Protein AF-A0AAW4EM92-F1 (afdb_monomer)

Foldseek 3Di:
DDDDDPLVPDDDD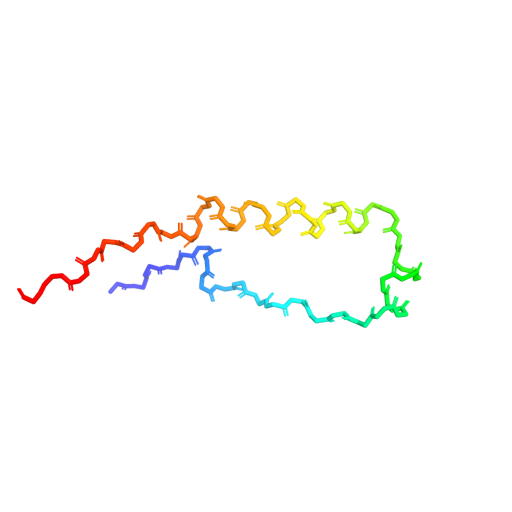DDDPVRVVPDDPVVVVVVVVVVVVSCVPPPDPPPPPDD

pLDDT: mean 84.01, std 14.97, range [53.28, 97.38]

Secondary structure (DSSP, 8-state):
-----TTTT--PPP--HHHHHHS-HHHHHHHHHHHHHHHHHH---------

Structure (mmCIF, N/CA/C/O backbone):
data_AF-A0AAW4EM92-F1
#
_entry.id   AF-A0AAW4EM92-F1
#
loop_
_atom_site.group_PDB
_atom_site.id
_atom_site.type_symbol
_atom_site.label_atom_id
_atom_site.label_alt_id
_atom_site.label_comp_id
_atom_site.label_asym_id
_atom_site.label_entity_id
_atom_site.label_seq_id
_atom_site.pdbx_PDB_ins_code
_atom_site.Cartn_x
_atom_site.Cartn_y
_atom_site.Cartn_z
_atom_site.occupancy
_atom_site.B_iso_or_equiv
_atom_site.auth_seq_id
_atom_site.auth_comp_id
_atom_site.auth_asym_id
_atom_site.auth_atom_id
_atom_site.pdbx_PDB_model_num
ATOM 1 N N . GLU A 1 1 ? -6.065 12.727 26.259 1.00 65.81 1 GLU A N 1
ATOM 2 C CA . GLU A 1 1 ? -5.128 11.617 26.010 1.00 65.81 1 GLU A CA 1
ATOM 3 C C . GLU A 1 1 ? -5.057 11.416 24.507 1.00 65.81 1 GLU A C 1
ATOM 5 O O . GLU A 1 1 ? -6.109 11.386 23.882 1.00 65.81 1 GLU A O 1
ATOM 10 N N . VAL A 1 2 ? -3.860 11.427 23.920 1.00 59.84 2 VAL A N 1
ATOM 11 C CA . VAL A 1 2 ? -3.683 11.144 22.489 1.00 59.84 2 VAL A CA 1
ATOM 12 C C . VAL A 1 2 ? -3.391 9.657 22.391 1.00 59.84 2 VAL A C 1
ATOM 14 O O . VAL A 1 2 ? -2.311 9.218 22.776 1.00 59.84 2 VAL A O 1
ATOM 17 N N . THR A 1 3 ? -4.370 8.876 21.950 1.00 63.34 3 THR A N 1
ATOM 18 C CA . THR A 1 3 ? -4.137 7.477 21.601 1.00 63.34 3 THR A CA 1
ATOM 19 C C . THR A 1 3 ? -3.681 7.461 20.153 1.00 63.34 3 THR A C 1
ATOM 21 O O . THR A 1 3 ? -4.497 7.621 19.252 1.00 63.34 3 THR A O 1
ATOM 24 N N . ASP A 1 4 ? -2.377 7.327 19.931 1.00 54.16 4 ASP A N 1
ATOM 25 C CA . ASP A 1 4 ? -1.843 7.094 18.593 1.00 54.16 4 ASP A CA 1
ATOM 26 C C . ASP A 1 4 ? -2.174 5.646 18.226 1.00 54.16 4 ASP A C 1
ATOM 28 O O . ASP A 1 4 ? -1.577 4.701 18.757 1.00 54.16 4 ASP A O 1
ATOM 32 N N . THR A 1 5 ? -3.221 5.446 17.424 1.00 70.62 5 THR A N 1
ATOM 33 C CA . THR A 1 5 ? -3.435 4.126 16.851 1.00 70.62 5 THR A CA 1
ATOM 34 C C . THR A 1 5 ? -2.611 4.034 15.593 1.00 70.62 5 THR A C 1
ATOM 36 O O . THR A 1 5 ? -2.669 4.900 14.718 1.00 70.62 5 THR A O 1
ATOM 39 N N . ALA A 1 6 ? -1.927 2.903 15.445 1.00 78.44 6 ALA A N 1
ATOM 40 C CA . ALA A 1 6 ? -1.182 2.605 14.242 1.00 78.44 6 ALA A CA 1
ATOM 41 C C . ALA A 1 6 ? -2.066 2.477 12.966 1.00 78.44 6 ALA A C 1
ATOM 43 O O . ALA A 1 6 ? -1.625 1.984 11.929 1.00 78.44 6 ALA A O 1
ATOM 44 N N . CYS A 1 7 ? -3.324 2.887 13.021 1.00 85.38 7 CYS A N 1
ATOM 45 C CA . CYS A 1 7 ? -4.247 2.950 11.909 1.00 85.38 7 CYS A CA 1
ATOM 46 C C . CYS A 1 7 ? -4.382 4.380 11.369 1.00 85.38 7 CYS A C 1
ATOM 48 O O . CYS A 1 7 ? -4.571 4.537 10.165 1.00 85.38 7 CYS A O 1
ATOM 50 N N . ASP A 1 8 ? -4.231 5.396 12.228 1.00 83.19 8 ASP A N 1
ATOM 51 C CA . ASP A 1 8 ? -4.488 6.810 11.909 1.00 83.19 8 ASP A CA 1
ATOM 52 C C . ASP A 1 8 ? -3.329 7.471 11.144 1.00 83.19 8 ASP A C 1
ATOM 54 O O . ASP A 1 8 ? -3.525 8.385 10.350 1.00 83.19 8 ASP A O 1
ATOM 58 N N . TRP A 1 9 ? -2.111 6.971 11.342 1.00 84.06 9 TRP A N 1
ATOM 59 C CA . TRP A 1 9 ? -0.889 7.381 10.638 1.00 84.06 9 TRP A CA 1
ATOM 60 C C . TRP A 1 9 ? -0.655 6.683 9.273 1.00 84.06 9 TRP A C 1
ATOM 62 O O . TRP A 1 9 ? 0.372 6.921 8.633 1.00 84.06 9 TRP A O 1
ATOM 72 N N . VAL A 1 10 ? -1.567 5.814 8.806 1.00 87.94 10 VAL A N 1
ATOM 73 C CA . VAL A 1 10 ? -1.420 5.088 7.524 1.00 87.94 10 VAL A CA 1
ATOM 74 C C . VAL A 1 10 ? -2.035 5.884 6.373 1.00 87.94 10 VAL A C 1
ATOM 76 O O . VAL A 1 10 ? -3.191 6.289 6.435 1.00 87.94 10 VAL A O 1
ATOM 79 N N . ASN A 1 11 ? -1.279 6.057 5.284 1.00 88.62 11 ASN A N 1
ATOM 80 C CA . ASN A 1 11 ? -1.730 6.748 4.073 1.00 88.62 11 ASN A CA 1
ATOM 81 C C . ASN A 1 11 ? -1.919 5.771 2.904 1.00 88.62 11 ASN A C 1
ATOM 83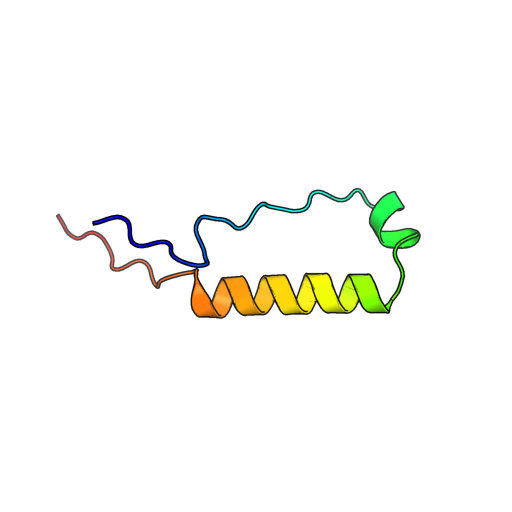 O O . ASN A 1 11 ? -1.129 4.843 2.727 1.00 88.62 11 ASN A O 1
ATOM 87 N N . ILE A 1 12 ? -2.947 6.006 2.080 1.00 89.44 12 ILE A N 1
ATOM 88 C CA . ILE A 1 12 ? -3.222 5.197 0.883 1.00 89.44 12 ILE A CA 1
ATOM 89 C C . ILE A 1 12 ? -2.118 5.419 -0.155 1.00 89.44 12 ILE A C 1
ATOM 91 O O . ILE A 1 12 ? -1.786 6.556 -0.493 1.00 89.44 12 ILE A O 1
ATOM 95 N N . ILE A 1 13 ? -1.591 4.319 -0.694 1.00 90.50 13 ILE A N 1
ATOM 96 C CA . ILE A 1 13 ? -0.656 4.332 -1.820 1.00 90.50 13 ILE A CA 1
ATOM 97 C C . ILE A 1 13 ? -1.473 4.288 -3.114 1.00 90.50 13 ILE A C 1
ATOM 99 O O . ILE A 1 13 ? -2.196 3.321 -3.356 1.00 90.50 13 ILE A O 1
ATOM 103 N N . TYR A 1 14 ? -1.347 5.320 -3.946 1.00 94.19 14 TYR A N 1
ATOM 104 C CA . TYR A 1 14 ? -1.959 5.364 -5.274 1.00 94.19 14 TYR A CA 1
ATOM 105 C C . TYR A 1 14 ? -0.939 4.939 -6.324 1.00 94.19 14 TYR A C 1
ATOM 107 O O . TYR A 1 14 ? 0.167 5.471 -6.360 1.00 94.19 14 TYR A O 1
ATOM 115 N N . LEU A 1 15 ? -1.319 3.983 -7.168 1.00 93.88 15 LEU A N 1
ATOM 116 C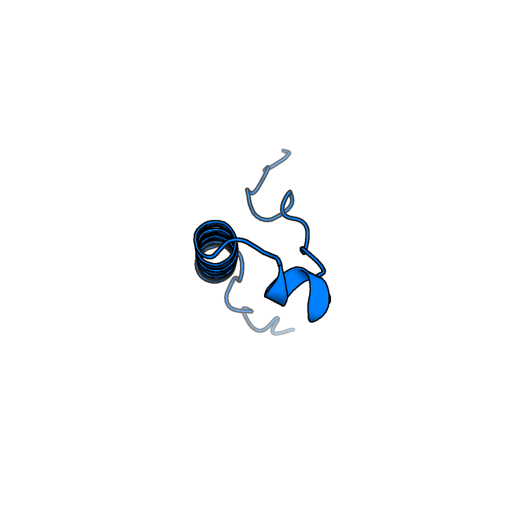 CA . LEU A 1 15 ? -0.490 3.451 -8.245 1.00 93.88 15 LEU A CA 1
ATOM 117 C C . LEU A 1 15 ? -1.305 3.429 -9.534 1.00 93.88 15 LEU A C 1
ATOM 119 O O . LEU A 1 15 ? -2.507 3.158 -9.507 1.00 93.88 15 LEU A O 1
ATOM 123 N N . THR A 1 16 ? -0.643 3.697 -10.650 1.00 96.94 16 THR A N 1
ATOM 124 C CA . THR A 1 16 ? -1.175 3.439 -11.989 1.00 96.94 16 THR A CA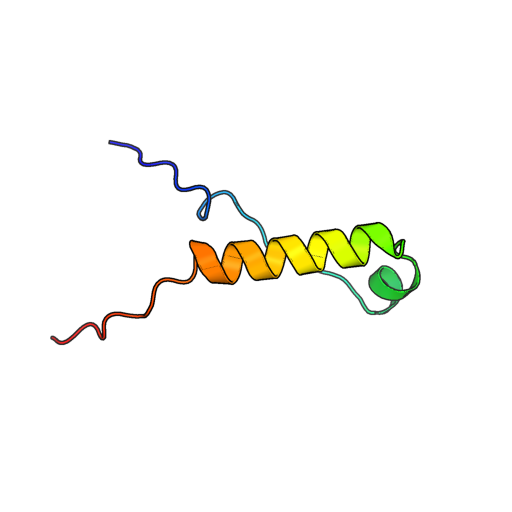 1
ATOM 125 C C . THR A 1 16 ? -0.811 2.027 -12.446 1.00 96.94 16 THR A C 1
ATOM 127 O O . THR A 1 16 ? 0.060 1.378 -11.860 1.00 96.94 16 THR A O 1
ATOM 130 N N . ASP A 1 17 ? -1.433 1.556 -13.528 1.00 96.62 17 ASP A N 1
ATOM 131 C CA . ASP A 1 17 ? -1.087 0.263 -14.132 1.00 96.62 17 ASP A CA 1
ATOM 132 C C . ASP A 1 17 ? 0.403 0.195 -14.506 1.00 96.62 17 ASP A C 1
ATOM 134 O O . ASP A 1 17 ? 1.066 -0.809 -14.251 1.00 96.62 17 ASP A O 1
ATOM 138 N N . HIS A 1 18 ? 0.966 1.300 -15.013 1.00 96.94 18 HIS A N 1
ATOM 139 C CA . HIS A 1 18 ? 2.387 1.372 -15.346 1.00 96.94 18 HIS A CA 1
ATOM 140 C C . HIS A 1 18 ? 3.286 1.231 -14.111 1.00 96.94 18 HIS A C 1
ATOM 142 O O . HIS A 1 18 ? 4.264 0.486 -14.161 1.00 96.94 18 HIS A O 1
ATOM 148 N N . ASP A 1 19 ? 2.943 1.893 -12.998 1.00 95.19 19 ASP A N 1
ATOM 149 C CA . ASP A 1 19 ? 3.694 1.768 -11.741 1.00 95.19 19 ASP A CA 1
ATOM 150 C C . ASP A 1 19 ? 3.674 0.320 -11.244 1.00 95.19 19 ASP A C 1
ATOM 152 O O . ASP A 1 19 ? 4.699 -0.214 -10.818 1.00 95.19 19 ASP A O 1
ATOM 156 N N . ILE A 1 20 ? 2.520 -0.351 -11.342 1.00 95.62 20 ILE A N 1
ATOM 157 C CA . ILE A 1 20 ? 2.400 -1.767 -10.994 1.00 95.62 20 ILE A CA 1
ATOM 158 C C . ILE A 1 20 ? 3.317 -2.593 -11.889 1.00 95.62 20 ILE A C 1
ATOM 160 O O . ILE A 1 20 ? 4.063 -3.408 -11.363 1.00 95.62 20 ILE A O 1
ATOM 164 N N . ASP A 1 21 ? 3.330 -2.404 -13.202 1.00 96.31 21 ASP A N 1
ATOM 165 C CA . ASP A 1 21 ? 4.145 -3.234 -14.093 1.00 96.31 21 ASP A CA 1
ATOM 166 C C . ASP A 1 21 ? 5.645 -3.138 -13.792 1.00 96.31 21 ASP A C 1
ATOM 168 O O . ASP A 1 21 ? 6.330 -4.166 -13.761 1.00 96.31 21 ASP A O 1
ATOM 172 N N . VAL A 1 22 ? 6.139 -1.938 -13.476 1.00 97.00 22 VAL A N 1
ATOM 173 C CA . VAL A 1 22 ? 7.566 -1.698 -13.201 1.00 97.00 22 VAL A CA 1
ATOM 174 C C . VAL A 1 22 ? 7.979 -1.964 -11.748 1.00 97.00 22 VAL A C 1
ATOM 176 O O . VAL A 1 22 ? 9.173 -2.054 -11.463 1.00 97.00 22 VAL A O 1
ATOM 179 N N . LEU A 1 23 ? 7.028 -2.125 -10.819 1.00 96.25 23 LEU A N 1
ATOM 180 C CA . LEU A 1 23 ? 7.319 -2.454 -9.421 1.00 96.25 23 LEU A CA 1
ATOM 181 C C . LEU A 1 23 ? 7.915 -3.861 -9.265 1.00 96.25 23 LEU A C 1
ATOM 183 O O . LEU A 1 23 ? 7.411 -4.849 -9.820 1.00 96.25 23 LEU A O 1
ATOM 187 N N . ASP A 1 24 ? 8.931 -3.966 -8.405 1.00 97.38 24 ASP A N 1
ATOM 188 C CA . ASP A 1 24 ? 9.542 -5.248 -8.068 1.00 97.38 24 ASP A CA 1
ATOM 189 C C 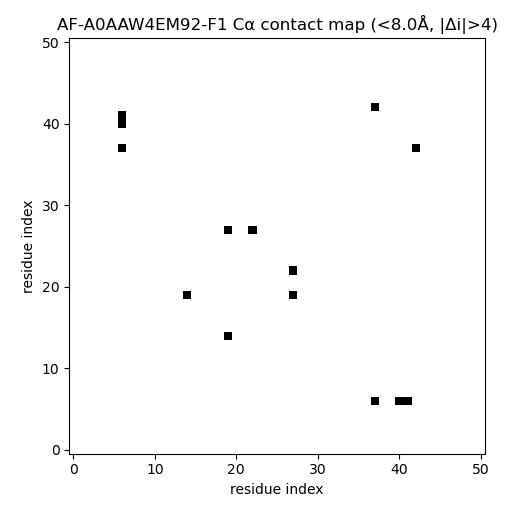. ASP A 1 24 ? 8.536 -6.204 -7.405 1.00 97.38 24 ASP A C 1
ATOM 191 O O . ASP A 1 24 ? 7.615 -5.822 -6.669 1.00 97.38 24 ASP A O 1
ATOM 195 N N . LYS A 1 25 ? 8.731 -7.500 -7.658 1.00 96.69 25 LYS A N 1
ATOM 196 C CA . LYS A 1 25 ? 7.846 -8.561 -7.175 1.00 96.69 25 LYS A CA 1
ATOM 197 C C . LYS A 1 25 ? 7.774 -8.596 -5.643 1.00 96.69 25 LYS A C 1
ATOM 199 O O . LYS A 1 25 ? 6.751 -9.034 -5.117 1.00 96.69 25 LYS A O 1
ATOM 204 N N . GLN A 1 26 ? 8.836 -8.215 -4.931 1.00 96.81 26 GLN A N 1
ATOM 205 C CA . GLN A 1 26 ? 8.861 -8.155 -3.472 1.00 96.81 26 GLN A CA 1
ATOM 206 C C . GLN A 1 26 ? 8.076 -6.952 -2.953 1.00 96.81 26 GLN A C 1
ATOM 208 O O . GLN A 1 26 ? 7.194 -7.140 -2.122 1.00 96.81 26 GLN A O 1
ATOM 213 N N . THR A 1 27 ? 8.269 -5.764 -3.526 1.00 96.44 27 THR A N 1
ATOM 214 C CA . THR A 1 27 ? 7.505 -4.566 -3.141 1.00 96.44 27 THR A CA 1
ATOM 215 C C . THR A 1 27 ? 6.001 -4.770 -3.318 1.00 96.44 27 THR A C 1
ATOM 217 O O . THR A 1 27 ? 5.220 -4.437 -2.430 1.00 96.44 27 THR A O 1
ATOM 220 N N . LYS A 1 28 ? 5.579 -5.421 -4.412 1.00 96.44 28 LYS A N 1
ATOM 221 C CA . LYS A 1 28 ? 4.174 -5.826 -4.613 1.00 96.44 28 LYS A CA 1
ATOM 222 C C . LYS A 1 28 ? 3.651 -6.711 -3.477 1.00 96.44 28 LYS A C 1
ATOM 224 O O . LYS A 1 28 ? 2.530 -6.517 -3.007 1.00 96.44 28 LYS A O 1
ATOM 229 N N . ARG A 1 29 ? 4.449 -7.692 -3.034 1.00 97.12 29 ARG A N 1
ATOM 230 C CA . ARG A 1 29 ? 4.087 -8.584 -1.918 1.00 97.12 29 ARG A CA 1
ATOM 231 C C . ARG A 1 29 ? 3.982 -7.821 -0.605 1.00 97.12 29 ARG A C 1
ATOM 233 O O . ARG A 1 29 ? 3.036 -8.063 0.139 1.00 97.12 29 ARG A O 1
ATOM 240 N N . ASP A 1 30 ? 4.907 -6.906 -0.352 1.00 96.31 30 ASP A N 1
ATOM 241 C CA . ASP A 1 30 ? 4.950 -6.139 0.890 1.00 96.31 30 ASP A CA 1
ATOM 242 C C . ASP A 1 30 ? 3.759 -5.175 0.981 1.00 96.31 30 ASP A C 1
ATOM 244 O O . ASP A 1 30 ? 3.081 -5.138 2.007 1.00 96.31 30 ASP A O 1
ATOM 248 N N . ILE A 1 31 ? 3.410 -4.492 -0.119 1.00 95.38 31 ILE A N 1
ATOM 249 C CA . ILE A 1 31 ? 2.202 -3.653 -0.210 1.00 95.38 31 ILE A CA 1
ATOM 250 C C . ILE A 1 31 ? 0.937 -4.485 0.036 1.00 95.38 31 ILE A C 1
ATOM 252 O O . ILE A 1 31 ? 0.030 -4.053 0.753 1.00 95.38 31 ILE A O 1
ATOM 256 N N . LEU A 1 32 ? 0.860 -5.691 -0.536 1.00 95.75 32 LEU A N 1
ATOM 257 C CA . LEU A 1 32 ? -0.284 -6.580 -0.339 1.00 95.75 32 LEU A CA 1
ATOM 258 C C . LEU A 1 32 ? -0.386 -7.068 1.114 1.00 95.75 32 LEU A C 1
ATOM 260 O O . LEU A 1 32 ? -1.481 -7.096 1.678 1.00 95.75 32 LEU A O 1
ATOM 264 N N . ALA A 1 33 ? 0.735 -7.459 1.721 1.00 96.38 33 ALA A N 1
ATOM 265 C CA . ALA A 1 33 ? 0.787 -7.895 3.113 1.00 96.38 33 ALA A CA 1
ATOM 266 C C . ALA A 1 33 ? 0.404 -6.755 4.067 1.00 96.38 33 ALA A C 1
ATOM 268 O O . ALA A 1 33 ? -0.413 -6.965 4.964 1.00 96.38 33 ALA A O 1
ATOM 269 N N . HIS A 1 34 ? 0.917 -5.547 3.821 1.00 93.12 34 HIS A N 1
ATOM 270 C CA . HIS A 1 34 ? 0.559 -4.347 4.569 1.00 93.12 34 HIS A CA 1
ATOM 271 C C . HIS A 1 34 ? -0.945 -4.050 4.486 1.00 93.12 34 HIS A C 1
ATOM 273 O O . HIS A 1 34 ? -1.585 -3.906 5.523 1.00 93.12 34 HIS A O 1
ATOM 279 N N . ASN A 1 35 ? -1.535 -4.045 3.283 1.00 92.62 35 ASN A N 1
ATOM 280 C CA . ASN A 1 35 ? -2.975 -3.812 3.103 1.00 92.62 35 ASN A CA 1
ATOM 281 C C . ASN A 1 35 ? -3.829 -4.821 3.878 1.00 92.62 35 ASN A C 1
ATOM 283 O O . ASN A 1 35 ? -4.781 -4.440 4.555 1.00 92.62 35 ASN A O 1
ATOM 287 N N . LYS A 1 36 ? -3.471 -6.109 3.822 1.00 93.25 36 LYS A N 1
ATOM 288 C CA . LYS A 1 36 ? -4.176 -7.159 4.572 1.00 93.25 36 LYS A CA 1
ATOM 289 C C . LYS A 1 36 ? -4.047 -6.970 6.080 1.00 93.25 36 LYS A C 1
ATOM 291 O O . LYS A 1 36 ? -5.032 -7.128 6.795 1.00 93.25 36 LYS A O 1
ATOM 296 N N . ALA A 1 37 ? -2.851 -6.637 6.565 1.00 91.62 37 ALA A N 1
ATOM 297 C CA . ALA A 1 37 ? -2.620 -6.385 7.981 1.00 91.62 37 ALA A CA 1
ATOM 298 C C . ALA A 1 37 ? -3.413 -5.164 8.460 1.00 91.62 37 ALA A C 1
ATOM 300 O O . ALA A 1 37 ? -4.077 -5.241 9.491 1.00 91.62 37 ALA A O 1
ATOM 301 N N . TRP A 1 38 ? -3.411 -4.069 7.702 1.00 90.69 38 TRP A N 1
ATOM 302 C CA . TRP A 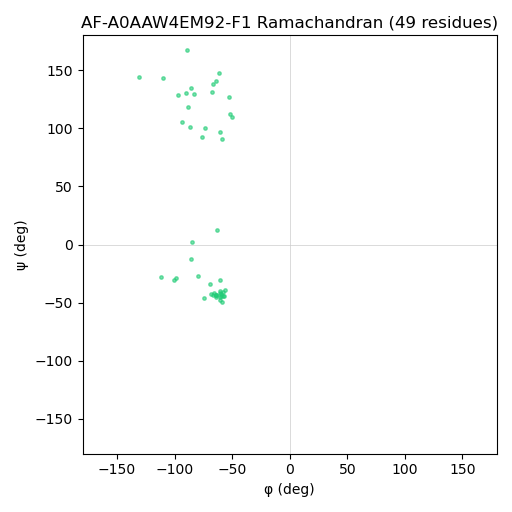1 38 ? -4.223 -2.899 8.019 1.00 90.69 38 TRP A CA 1
ATOM 303 C C . TRP A 1 38 ? -5.711 -3.253 8.029 1.00 90.69 38 TRP A C 1
ATOM 305 O O . TRP A 1 38 ? -6.406 -2.950 8.991 1.00 90.69 38 TRP A O 1
ATOM 315 N N . GLN A 1 39 ? -6.200 -3.997 7.037 1.00 89.00 39 GLN A N 1
ATOM 316 C CA . GLN A 1 39 ? -7.594 -4.433 7.014 1.00 89.00 39 GLN A CA 1
ATOM 317 C C . GLN A 1 39 ? -7.965 -5.281 8.243 1.00 89.00 39 GLN A C 1
ATOM 319 O O . GLN A 1 39 ? -8.996 -5.055 8.862 1.00 89.00 39 GLN A O 1
ATOM 324 N N . ALA A 1 40 ? -7.119 -6.231 8.640 1.00 89.94 40 ALA A N 1
ATOM 325 C CA . ALA A 1 40 ? -7.400 -7.096 9.783 1.00 89.94 40 ALA A CA 1
ATOM 326 C C . ALA A 1 40 ? -7.353 -6.362 11.136 1.00 89.94 40 ALA A C 1
ATOM 328 O O . ALA A 1 40 ? -8.102 -6.714 12.044 1.00 89.94 40 ALA A O 1
ATOM 329 N N . ASN A 1 41 ? -6.470 -5.369 11.284 1.00 86.75 41 ASN A N 1
ATOM 330 C CA . ASN A 1 41 ? -6.224 -4.704 12.568 1.00 86.75 41 ASN A CA 1
ATOM 331 C C . ASN A 1 41 ? -6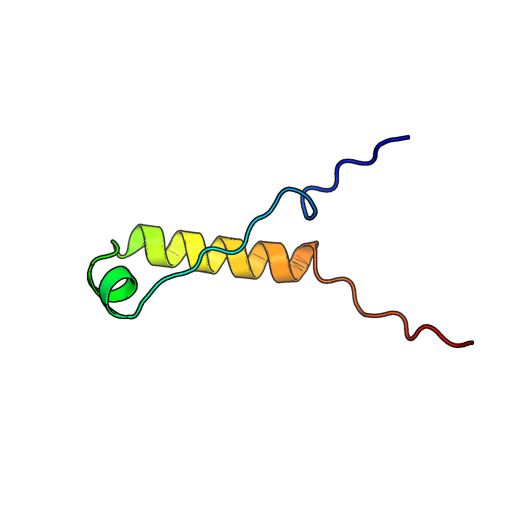.971 -3.369 12.724 1.00 86.75 41 ASN A C 1
ATOM 333 O O . ASN A 1 41 ? -7.289 -2.972 13.843 1.00 86.75 41 ASN A O 1
ATOM 337 N N . CYS A 1 42 ? -7.239 -2.672 11.618 1.00 87.12 42 CYS A N 1
ATOM 338 C CA . CYS A 1 42 ? -7.730 -1.293 11.612 1.00 87.12 42 CYS A CA 1
ATOM 339 C C . CYS A 1 42 ? -9.168 -1.148 11.113 1.00 87.12 42 CYS A C 1
ATOM 341 O O . CYS A 1 42 ? -9.871 -0.236 11.549 1.00 87.12 42 CYS A O 1
ATOM 343 N N . GLN A 1 43 ? -9.650 -2.045 10.244 1.00 79.81 43 GLN A N 1
ATOM 344 C CA . GLN A 1 43 ? -11.073 -2.088 9.908 1.00 79.81 43 GLN A CA 1
ATOM 345 C C . GLN A 1 43 ? -11.837 -2.741 11.065 1.00 79.81 43 GLN A C 1
ATOM 347 O O . GLN A 1 43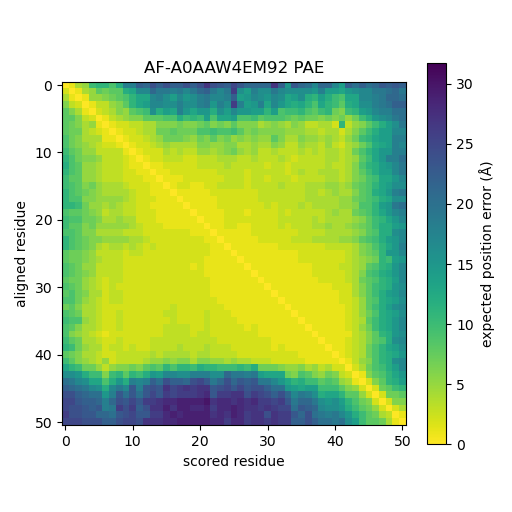 ? -11.989 -3.959 11.143 1.00 79.81 43 GLN A O 1
ATOM 352 N N . LYS A 1 44 ? -12.325 -1.913 11.995 1.00 67.56 44 LYS A N 1
ATOM 353 C CA . LYS A 1 44 ? -13.270 -2.367 13.022 1.00 67.56 44 LYS A CA 1
ATOM 354 C C . LYS A 1 44 ? -14.572 -2.817 12.339 1.00 67.56 44 LYS A C 1
ATOM 356 O O . LYS A 1 44 ? -15.021 -2.134 11.414 1.00 67.56 44 LYS A O 1
ATOM 361 N N . PRO A 1 45 ? -15.222 -3.905 12.795 1.00 59.94 45 PRO A N 1
ATOM 362 C CA . PRO A 1 45 ? -16.612 -4.160 12.447 1.00 59.94 45 PRO A CA 1
ATOM 363 C C . PRO A 1 45 ? -17.403 -2.903 12.789 1.00 59.94 45 PRO A C 1
ATOM 365 O O . PRO A 1 45 ? -17.293 -2.392 13.905 1.00 59.94 45 PRO A O 1
ATOM 368 N N . THR A 1 46 ? -18.161 -2.371 11.836 1.00 57.25 46 THR A N 1
ATOM 369 C CA . THR A 1 46 ? -19.132 -1.329 12.137 1.00 57.25 46 THR A CA 1
ATOM 370 C C . THR A 1 46 ? -20.129 -1.925 13.125 1.00 57.25 46 THR A C 1
ATOM 372 O O . THR A 1 46 ? -21.063 -2.628 12.738 1.00 57.25 46 THR A O 1
ATOM 375 N N . GLU A 1 47 ? -19.939 -1.677 14.424 1.00 58.12 47 GLU A N 1
ATOM 376 C CA . GLU A 1 47 ? -21.069 -1.697 15.341 1.00 58.12 47 GLU A CA 1
ATOM 377 C C . GLU A 1 47 ? -22.093 -0.779 14.695 1.00 58.12 47 GLU A C 1
ATOM 379 O O . GLU A 1 47 ? -21.844 0.412 14.481 1.00 58.12 47 GLU A O 1
ATOM 384 N N . LYS A 1 48 ? -23.203 -1.373 14.253 1.00 53.62 48 LYS A N 1
ATOM 385 C CA . LYS A 1 48 ? -24.337 -0.628 13.738 1.00 53.62 48 LYS A CA 1
ATOM 386 C C . LYS A 1 48 ? -24.633 0.4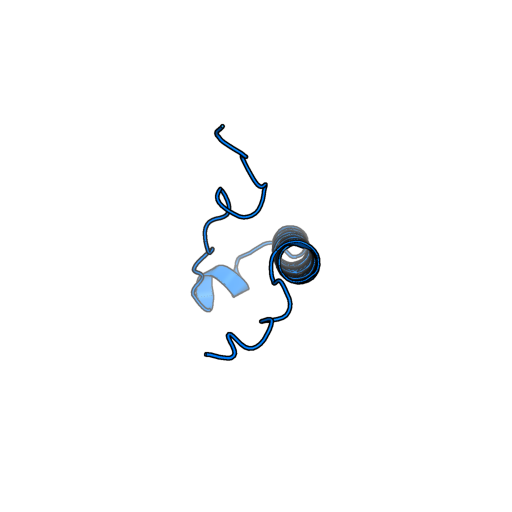23 14.794 1.00 53.62 48 LYS A C 1
ATOM 388 O O . LYS A 1 48 ? -25.068 0.073 15.890 1.00 53.62 48 LYS A O 1
ATOM 393 N N . ARG A 1 49 ? -24.348 1.686 14.472 1.00 56.28 49 ARG A N 1
ATOM 394 C CA . ARG A 1 49 ? -24.772 2.839 15.255 1.00 56.28 49 ARG A CA 1
ATOM 395 C C . ARG A 1 49 ? -26.292 2.768 15.284 1.00 56.28 49 ARG A C 1
ATOM 397 O O . ARG A 1 49 ? -26.956 3.180 14.338 1.00 56.28 49 ARG A O 1
ATOM 404 N N . THR A 1 50 ? -26.813 2.099 16.299 1.00 53.28 50 THR A N 1
ATOM 405 C CA . THR A 1 50 ? -28.244 2.000 16.537 1.00 53.28 50 THR A CA 1
ATOM 406 C C . THR A 1 50 ? -28.597 3.286 17.287 1.00 53.28 50 THR A C 1
ATOM 408 O O . THR A 1 50 ? -27.825 3.638 18.182 1.00 53.28 50 THR A O 1
ATOM 411 N N . PRO A 1 51 ? -29.626 4.038 16.850 1.00 59.81 51 PRO A N 1
ATOM 412 C CA . PRO A 1 51 ? -29.977 5.332 17.435 1.00 59.81 51 PRO A CA 1
ATOM 413 C C . PRO A 1 51 ? -30.152 5.291 18.952 1.00 59.81 51 PRO A C 1
ATOM 415 O O . PRO A 1 51 ? -30.682 4.269 19.447 1.00 59.81 51 PRO A O 1
#

Sequence (51 aa):
EVTDTACDWVNIIYLTDHDIDVLDKQTKRDILAHNKAWQANCQKPTEKRTP

Radius of gyration: 15.26 Å; Cα contacts (8 Å, |Δi|>4): 7; chains: 1; bounding box: 40×20×41 Å

Solvent-accessible surface area (backbone atoms only — not comparable to full-atom values): 3496 Å² total; per-residue (Å²): 134,87,80,84,51,91,54,79,83,62,77,89,85,86,76,52,74,67,54,56,70,73,48,54,76,63,59,56,50,50,53,52,51,51,53,52,50,45,49,72,76,54,58,68,80,78,73,74,86,69,132

Mean predicted aligned error: 7.67 Å

Organism: Citrobacter koseri (NCBI:txid545)